Protein AF-A0A0R2K3P1-F1 (afdb_monomer)

Foldseek 3Di:
DDCPLVVVCCVVPVDDPQKDWDFDPPPHTFIWIDRPPWIWTKDADPPDNQWIWIDGPPWIKIWGADPVVRDIDIDTD

Radius of gyration: 11.85 Å; Cα contacts (8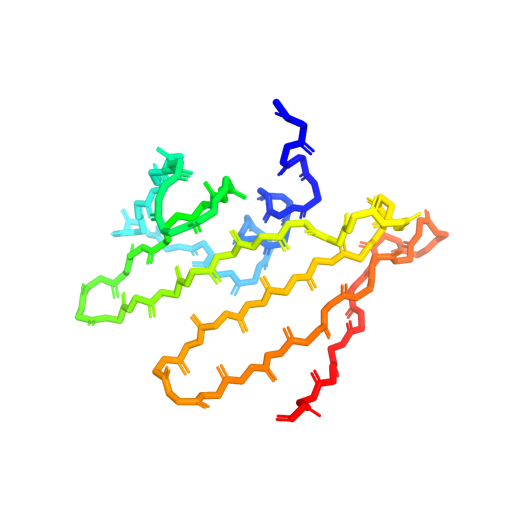 Å, |Δi|>4): 131; chains: 1; bounding box: 32×24×31 Å

Nearest PDB structures (foldseek):
  6s1c-assembly1_B  TM=3.632E-01  e=1.062E+00  Saccharomyces cerevisiae S288C
  6s1c-assembly2_F  TM=3.755E-01  e=1.405E+00  Saccharomyces cerevisiae S288C
  7rpy-assembly1_A  TM=2.856E-01  e=1.062E+00  Ruminococcus bromii L2-63
  8xl0-assembly1_F  TM=3.425E-01  e=1.965E+00  Homo sapiens
  8twa-assembly1_B  TM=3.593E-01  e=3.076E+00  Saccharomyces cerevisiae

Structure (mmCIF, N/CA/C/O backbone):
data_AF-A0A0R2K3P1-F1
#
_entry.id   AF-A0A0R2K3P1-F1
#
loop_
_atom_site.group_PDB
_atom_site.id
_atom_site.type_symbol
_atom_site.label_atom_id
_atom_site.label_alt_id
_atom_site.label_comp_id
_atom_site.label_asym_id
_atom_site.label_entity_id
_atom_site.label_seq_id
_atom_site.pdbx_PDB_ins_code
_atom_site.Cartn_x
_atom_site.Cartn_y
_atom_site.Cartn_z
_atom_site.occupancy
_atom_site.B_iso_or_equiv
_atom_site.auth_seq_id
_atom_site.auth_comp_id
_atom_site.auth_asym_id
_atom_site.auth_atom_id
_atom_site.pdbx_PDB_model_num
ATOM 1 N N . MET A 1 1 ? -0.599 -12.777 -8.401 1.00 61.47 1 MET A N 1
ATOM 2 C CA . MET A 1 1 ? 0.309 -11.622 -8.207 1.00 61.47 1 MET A CA 1
ATOM 3 C C . MET A 1 1 ? 1.137 -11.843 -6.952 1.00 61.47 1 MET A C 1
ATOM 5 O O . MET A 1 1 ? 0.641 -12.477 -6.032 1.00 61.47 1 MET A O 1
ATOM 9 N N . ASN A 1 2 ? 2.384 -11.370 -6.907 1.00 82.81 2 ASN A N 1
ATOM 10 C CA . ASN A 1 2 ? 3.249 -11.537 -5.737 1.00 82.81 2 ASN A CA 1
ATOM 11 C C . ASN A 1 2 ? 3.275 -10.253 -4.891 1.00 82.81 2 ASN A C 1
ATOM 13 O O . ASN A 1 2 ? 4.061 -9.353 -5.154 1.00 82.81 2 ASN A O 1
ATOM 17 N N . TYR A 1 3 ? 2.436 -10.178 -3.857 1.00 90.62 3 TYR A N 1
ATOM 18 C CA . TYR A 1 3 ? 2.340 -9.012 -2.964 1.00 90.62 3 TYR A CA 1
ATOM 19 C C . TYR A 1 3 ? 3.360 -9.018 -1.812 1.00 90.62 3 TYR A C 1
ATOM 21 O O . TYR A 1 3 ? 3.102 -8.469 -0.741 1.00 90.62 3 TYR A O 1
ATOM 29 N N . ARG A 1 4 ? 4.515 -9.676 -1.981 1.00 91.31 4 ARG A N 1
ATOM 30 C CA . ARG A 1 4 ? 5.491 -9.874 -0.897 1.00 91.31 4 ARG A CA 1
ATOM 31 C C . ARG A 1 4 ? 5.986 -8.563 -0.287 1.00 91.31 4 ARG A C 1
ATOM 33 O O . ARG A 1 4 ? 6.113 -8.507 0.931 1.00 91.31 4 ARG A O 1
ATOM 40 N N . ILE A 1 5 ? 6.255 -7.534 -1.091 1.00 93.75 5 ILE A N 1
ATOM 41 C CA . ILE A 1 5 ? 6.746 -6.240 -0.581 1.00 93.75 5 ILE A CA 1
ATOM 42 C C . ILE A 1 5 ? 5.677 -5.517 0.250 1.00 93.75 5 ILE A C 1
ATOM 44 O O . ILE A 1 5 ? 5.989 -5.005 1.316 1.00 93.75 5 ILE A O 1
ATOM 48 N N . ILE A 1 6 ? 4.408 -5.585 -0.170 1.00 94.38 6 ILE A N 1
ATOM 49 C CA . ILE A 1 6 ? 3.275 -4.994 0.554 1.00 94.38 6 ILE A CA 1
ATOM 50 C C . ILE A 1 6 ? 3.095 -5.716 1.892 1.00 94.38 6 ILE A C 1
ATOM 52 O O . ILE A 1 6 ? 3.007 -5.086 2.940 1.00 94.38 6 ILE A O 1
ATOM 56 N N . LYS A 1 7 ? 3.111 -7.057 1.881 1.00 93.00 7 LYS A N 1
ATOM 57 C CA . LYS A 1 7 ? 3.015 -7.862 3.109 1.00 93.00 7 LYS A CA 1
ATOM 58 C C . LYS A 1 7 ? 4.181 -7.581 4.064 1.00 93.00 7 LYS A C 1
ATOM 60 O O . LYS A 1 7 ? 3.959 -7.525 5.268 1.00 93.00 7 LYS A O 1
ATOM 65 N N . 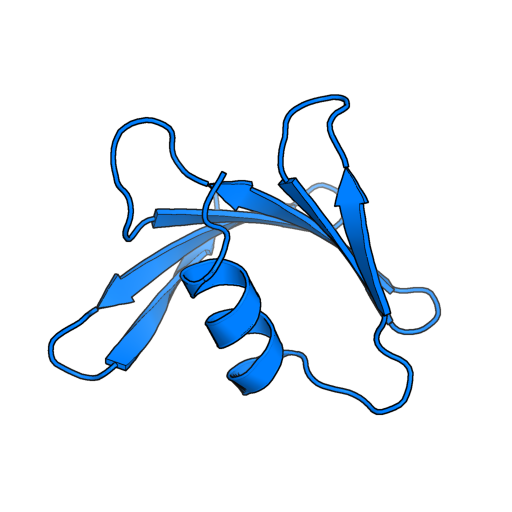LYS A 1 8 ? 5.399 -7.374 3.543 1.00 93.44 8 LYS A N 1
ATOM 66 C CA . LYS A 1 8 ? 6.559 -6.947 4.343 1.00 93.44 8 LYS A CA 1
ATOM 67 C C . LYS A 1 8 ? 6.326 -5.580 4.981 1.00 93.44 8 LYS A C 1
ATOM 69 O O . LYS A 1 8 ? 6.511 -5.472 6.184 1.00 93.44 8 LYS A O 1
ATOM 74 N N . TYR A 1 9 ? 5.905 -4.586 4.197 1.00 94.19 9 TYR A N 1
ATOM 75 C CA . TYR A 1 9 ? 5.633 -3.238 4.695 1.00 94.19 9 TYR A CA 1
ATOM 76 C C . TYR A 1 9 ? 4.597 -3.250 5.819 1.00 94.19 9 TYR A C 1
ATOM 78 O O . TYR A 1 9 ? 4.843 -2.706 6.892 1.00 94.19 9 TYR A O 1
ATOM 86 N N . ILE A 1 10 ? 3.475 -3.946 5.609 1.00 92.62 10 ILE A N 1
ATOM 87 C CA . ILE A 1 10 ? 2.418 -4.055 6.616 1.00 92.62 10 ILE A CA 1
ATOM 88 C C . ILE A 1 10 ? 2.942 -4.748 7.875 1.00 92.62 10 ILE A C 1
ATOM 90 O O . ILE A 1 10 ? 2.690 -4.272 8.977 1.00 92.62 10 ILE A O 1
ATOM 94 N N . ALA A 1 11 ? 3.708 -5.833 7.726 1.00 91.12 11 ALA A N 1
ATOM 95 C CA . ALA A 1 11 ? 4.291 -6.542 8.860 1.00 91.12 11 ALA A CA 1
ATOM 96 C C . ALA A 1 11 ? 5.266 -5.676 9.679 1.00 91.12 11 ALA A C 1
ATOM 98 O O . ALA A 1 11 ? 5.333 -5.847 10.893 1.00 91.12 11 ALA A O 1
ATOM 99 N N . SER A 1 12 ? 6.015 -4.768 9.042 1.00 90.44 12 SER A N 1
ATOM 100 C CA . SER A 1 12 ? 6.990 -3.917 9.733 1.00 90.44 12 SER A CA 1
ATOM 101 C C . SER A 1 12 ? 6.425 -2.596 10.262 1.00 90.44 12 SER A C 1
ATOM 103 O O . SER A 1 12 ? 6.927 -2.118 11.274 1.00 90.44 12 SER A O 1
ATOM 105 N N . HIS A 1 13 ? 5.396 -2.018 9.633 1.00 89.69 13 HIS A N 1
ATOM 106 C CA . HIS A 1 13 ? 4.918 -0.662 9.960 1.00 89.69 13 HIS A CA 1
ATOM 107 C C . HIS A 1 13 ? 3.493 -0.605 10.511 1.00 89.69 13 HIS A C 1
ATOM 109 O O . HIS A 1 13 ? 3.172 0.297 11.279 1.00 89.69 13 HIS A O 1
ATOM 115 N N . LEU A 1 14 ? 2.628 -1.542 10.117 1.00 89.00 14 LEU A N 1
ATOM 116 C CA . LEU A 1 14 ? 1.183 -1.457 10.364 1.00 89.00 14 LEU A CA 1
ATOM 117 C C . LEU A 1 14 ? 0.634 -2.657 11.149 1.00 89.00 14 LEU A C 1
ATOM 119 O O . LEU A 1 14 ? -0.571 -2.746 11.385 1.00 89.00 14 LEU A O 1
ATOM 123 N N . ALA A 1 15 ? 1.494 -3.600 11.538 1.00 83.69 15 ALA A N 1
ATOM 124 C CA . ALA A 1 15 ? 1.086 -4.832 12.191 1.00 83.69 15 ALA A CA 1
ATOM 125 C C . ALA A 1 15 ? 0.491 -4.558 13.575 1.00 83.69 15 ALA A C 1
ATOM 127 O O . ALA A 1 15 ? 1.183 -4.154 14.509 1.00 83.69 15 ALA A O 1
ATOM 128 N N . THR A 1 16 ? -0.799 -4.849 13.717 1.00 85.50 16 THR A N 1
ATOM 129 C CA . THR A 1 16 ? -1.506 -4.856 14.998 1.00 85.50 16 THR A CA 1
ATOM 130 C C . THR A 1 16 ? -2.230 -6.192 15.189 1.00 85.50 16 THR A C 1
ATOM 132 O O . THR A 1 16 ? -2.518 -6.881 14.207 1.00 85.50 16 THR A O 1
ATOM 135 N N . PRO A 1 17 ? -2.580 -6.579 16.431 1.00 84.56 17 PRO A N 1
ATOM 136 C CA . PRO A 1 17 ? -3.335 -7.812 16.687 1.00 84.56 17 PRO A CA 1
ATOM 137 C C . PRO A 1 17 ? -4.721 -7.850 16.025 1.00 84.56 17 PRO A C 1
ATOM 139 O O . PRO A 1 17 ? -5.286 -8.921 15.833 1.00 84.56 17 PRO A O 1
ATOM 142 N N . THR A 1 18 ? -5.276 -6.682 15.701 1.00 86.81 18 THR A N 1
ATOM 143 C CA . THR A 1 18 ? -6.603 -6.498 15.097 1.00 86.81 18 THR A CA 1
ATOM 144 C C . THR A 1 18 ? -6.548 -6.273 13.588 1.00 86.81 18 THR A C 1
ATOM 146 O O . THR A 1 18 ? -7.594 -6.120 12.956 1.00 86.81 18 THR A O 1
ATOM 149 N N . ALA A 1 19 ? -5.349 -6.229 13.003 1.00 89.88 19 ALA A N 1
ATOM 150 C CA . ALA A 1 19 ? -5.180 -6.039 11.576 1.00 89.88 19 ALA A CA 1
ATOM 151 C C . ALA A 1 19 ? -5.652 -7.268 10.788 1.00 89.88 19 ALA A C 1
ATOM 153 O O . ALA A 1 19 ? -5.356 -8.412 11.135 1.00 89.88 19 ALA A O 1
ATOM 154 N N . SER A 1 20 ? -6.336 -7.030 9.672 1.00 92.06 20 SER A N 1
ATOM 155 C CA . SER A 1 20 ? -6.719 -8.065 8.714 1.00 92.06 20 SER A CA 1
ATOM 156 C C . SER A 1 20 ? -6.301 -7.681 7.298 1.00 92.06 20 SER A C 1
ATOM 158 O O . SER A 1 20 ? -6.265 -6.506 6.930 1.00 92.06 20 SER A O 1
ATOM 160 N N . LEU A 1 21 ? -5.962 -8.703 6.513 1.00 93.44 21 LEU A N 1
ATOM 161 C CA . LEU A 1 21 ? -5.459 -8.590 5.149 1.00 93.44 21 LEU A CA 1
ATOM 162 C C . LEU A 1 21 ? -6.354 -9.401 4.224 1.00 93.44 21 LEU A C 1
ATOM 164 O O . LEU A 1 21 ? -6.485 -10.610 4.397 1.00 93.44 21 LEU A O 1
ATOM 168 N N . THR A 1 22 ? -6.943 -8.746 3.230 1.00 94.19 22 THR A N 1
ATOM 169 C CA . THR A 1 22 ? -7.775 -9.403 2.217 1.00 94.19 22 THR A CA 1
ATOM 170 C C . THR A 1 22 ? -7.226 -9.095 0.835 1.00 94.19 22 THR A C 1
ATOM 172 O O . THR A 1 22 ? -7.117 -7.933 0.458 1.00 94.19 22 THR A O 1
ATOM 175 N N . GLU A 1 23 ? -6.882 -10.119 0.058 1.00 93.75 23 GLU A N 1
ATOM 176 C CA . GLU A 1 23 ? -6.552 -9.930 -1.357 1.00 93.75 23 GLU A CA 1
ATOM 177 C C . GLU A 1 23 ? -7.848 -9.666 -2.135 1.00 93.75 23 GLU A C 1
ATOM 179 O O . GLU A 1 23 ? -8.813 -10.424 -2.027 1.00 93.75 23 GLU A O 1
ATOM 184 N N . VAL A 1 24 ? -7.889 -8.572 -2.894 1.00 93.00 24 VAL A N 1
ATOM 185 C CA . VAL A 1 24 ? -9.066 -8.146 -3.667 1.00 93.00 24 VAL A CA 1
ATOM 186 C C . VAL A 1 24 ? -8.679 -7.923 -5.121 1.00 93.00 24 VAL A C 1
ATOM 188 O O . VAL A 1 24 ? -7.544 -7.561 -5.421 1.00 93.00 24 VAL A O 1
ATOM 191 N N . THR A 1 25 ? -9.618 -8.136 -6.040 1.00 89.75 25 THR A N 1
ATOM 192 C CA . THR A 1 25 ? -9.396 -7.972 -7.488 1.00 89.75 25 THR A C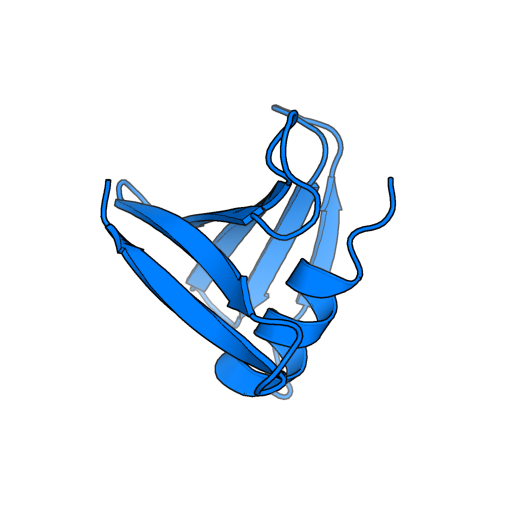A 1
ATOM 193 C C . THR A 1 25 ? -10.025 -6.703 -8.060 1.00 89.75 25 THR A C 1
ATOM 195 O O . THR A 1 25 ? -9.658 -6.286 -9.156 1.00 89.75 25 THR A O 1
ATOM 198 N N . THR A 1 26 ? -10.933 -6.061 -7.321 1.00 79.75 26 THR A N 1
ATOM 199 C CA . THR A 1 26 ? -11.698 -4.878 -7.746 1.00 79.75 26 THR A CA 1
ATOM 200 C C . THR A 1 26 ? -11.473 -3.699 -6.790 1.00 79.75 26 THR A C 1
ATOM 202 O O . THR A 1 26 ? -11.502 -3.920 -5.579 1.00 79.75 26 THR A O 1
ATOM 205 N N . PRO A 1 27 ? -11.302 -2.452 -7.280 1.00 80.50 27 PRO A N 1
ATOM 206 C CA . PRO A 1 27 ? -11.303 -2.035 -8.690 1.00 80.50 27 PRO A CA 1
ATOM 207 C C . PRO A 1 27 ? -10.032 -2.441 -9.458 1.00 80.50 27 PRO A C 1
ATOM 209 O O . PRO A 1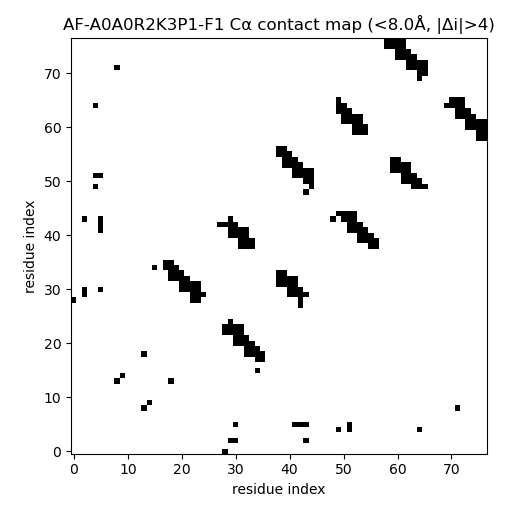 27 ? -10.028 -2.402 -10.684 1.00 80.50 27 PRO A O 1
ATOM 212 N N . LYS A 1 28 ? -8.971 -2.857 -8.756 1.00 89.75 28 LYS A N 1
ATOM 213 C CA . LYS A 1 28 ? -7.778 -3.495 -9.329 1.00 89.75 28 LYS A CA 1
ATOM 214 C C . LYS A 1 28 ? -7.169 -4.495 -8.336 1.00 89.75 28 LYS A C 1
ATOM 216 O O . LYS A 1 28 ? -7.464 -4.388 -7.146 1.00 89.75 28 LYS A O 1
ATOM 221 N N . PRO A 1 29 ? -6.320 -5.437 -8.788 1.00 93.50 29 PRO A N 1
ATOM 222 C CA . PRO A 1 29 ? -5.697 -6.420 -7.909 1.00 93.50 29 PRO A CA 1
ATOM 223 C C . PRO A 1 29 ? -4.802 -5.782 -6.842 1.00 93.50 29 PRO A C 1
ATOM 225 O O . PRO A 1 29 ? -3.840 -5.084 -7.167 1.00 93.50 29 PRO A O 1
ATOM 228 N N . GLY A 1 30 ? -5.070 -6.079 -5.575 1.00 95.00 30 GLY A N 1
ATOM 229 C CA . GLY A 1 30 ? -4.342 -5.511 -4.447 1.00 95.00 30 GLY A CA 1
ATOM 230 C C . GLY A 1 30 ? -4.667 -6.177 -3.113 1.00 95.00 30 GLY A C 1
ATOM 231 O O . GLY A 1 30 ? -5.275 -7.246 -3.058 1.00 95.00 30 GLY A O 1
ATOM 232 N N . ILE A 1 31 ? -4.254 -5.527 -2.031 1.00 95.44 31 ILE A N 1
ATOM 233 C CA . ILE A 1 31 ? -4.513 -5.929 -0.650 1.00 95.44 31 ILE A CA 1
ATOM 234 C C . ILE A 1 31 ? -5.354 -4.847 0.016 1.00 95.44 31 ILE A C 1
ATOM 236 O O . ILE A 1 31 ? -4.924 -3.705 0.138 1.00 95.44 31 ILE A O 1
ATOM 240 N N . LEU A 1 32 ? -6.536 -5.218 0.492 1.00 95.06 32 LEU A N 1
ATOM 241 C CA . LEU A 1 32 ? -7.297 -4.419 1.435 1.00 95.06 32 LEU A CA 1
ATOM 242 C C . LEU A 1 32 ? -6.810 -4.735 2.851 1.00 95.06 32 LEU A C 1
ATOM 244 O O . LEU A 1 32 ? -6.913 -5.872 3.320 1.00 95.06 32 LEU A O 1
ATOM 248 N N . PHE A 1 33 ? -6.285 -3.720 3.519 1.00 95.00 33 PHE A N 1
ATOM 249 C CA . PHE A 1 33 ? -5.907 -3.746 4.921 1.00 95.00 33 PHE A CA 1
ATOM 250 C C . PHE A 1 33 ? -7.003 -3.087 5.752 1.00 95.00 33 PHE A C 1
ATOM 252 O O . PHE A 1 33 ? -7.510 -2.024 5.387 1.00 95.00 33 PHE A O 1
ATOM 259 N N . LYS A 1 34 ? -7.353 -3.701 6.880 1.00 94.06 34 LYS A N 1
ATOM 260 C CA . LYS A 1 34 ? -8.253 -3.109 7.874 1.00 94.06 34 LYS A CA 1
ATOM 261 C C . LYS A 1 34 ? -7.664 -3.251 9.262 1.00 94.06 34 LYS A C 1
ATOM 263 O O . LYS A 1 34 ? -7.201 -4.335 9.608 1.00 94.06 34 LYS A O 1
ATOM 268 N N . ASN A 1 35 ? -7.751 -2.195 10.058 1.00 90.69 35 ASN A N 1
ATOM 269 C CA . ASN A 1 35 ? -7.336 -2.181 11.453 1.00 90.69 35 ASN A CA 1
ATOM 270 C C . ASN A 1 35 ? -8.317 -1.327 12.268 1.00 90.69 35 ASN A C 1
ATOM 272 O O . ASN A 1 35 ? -8.209 -0.101 12.294 1.00 90.69 35 ASN A O 1
ATOM 276 N N . GLY A 1 36 ? -9.291 -1.982 12.904 1.00 87.38 36 GLY A N 1
ATOM 277 C CA . GLY A 1 36 ? -10.424 -1.287 13.519 1.00 87.38 36 GLY A CA 1
ATOM 278 C C . GLY A 1 36 ? -11.250 -0.553 12.460 1.00 87.38 36 GLY A C 1
ATOM 279 O O . GLY A 1 36 ? -11.624 -1.155 11.452 1.00 87.38 36 GLY A O 1
ATOM 280 N N . ASP A 1 37 ? -11.480 0.741 12.677 1.00 86.12 37 ASP A N 1
ATOM 281 C CA . ASP A 1 37 ? -12.216 1.613 11.752 1.00 86.12 37 ASP A CA 1
ATOM 282 C C . ASP A 1 37 ? -11.356 2.116 10.579 1.00 86.12 37 ASP A C 1
ATOM 284 O O . ASP A 1 37 ? -11.885 2.608 9.583 1.00 86.12 37 ASP A O 1
ATOM 288 N N . ASN A 1 38 ? -10.031 1.953 10.659 1.00 88.94 38 ASN A N 1
ATOM 289 C CA . ASN A 1 38 ? -9.115 2.386 9.610 1.00 88.94 38 ASN A CA 1
ATOM 290 C C . ASN A 1 38 ? -9.018 1.331 8.507 1.00 88.94 38 ASN A C 1
ATOM 292 O O . ASN A 1 38 ? -8.862 0.133 8.776 1.00 88.94 38 ASN A O 1
ATOM 296 N N . SER A 1 39 ? -9.033 1.779 7.252 1.00 93.06 39 SER A N 1
ATOM 297 C CA . SER A 1 39 ? -8.792 0.912 6.101 1.00 93.06 39 SER A CA 1
ATOM 298 C C . SER A 1 39 ? -7.860 1.562 5.091 1.00 93.06 39 SER A C 1
ATOM 300 O O . SER A 1 39 ? -7.946 2.761 4.844 1.00 93.06 39 SER A O 1
ATOM 302 N N . SER A 1 40 ? -6.989 0.753 4.498 1.00 94.88 40 SER A N 1
ATOM 303 C CA . SER A 1 40 ? -6.089 1.177 3.428 1.00 94.88 40 SER A CA 1
ATOM 304 C C . SER A 1 40 ? -6.112 0.145 2.309 1.00 94.88 40 SER A C 1
ATOM 306 O O . SER A 1 40 ? -6.196 -1.062 2.552 1.00 94.88 40 SER A O 1
ATOM 308 N N . PHE A 1 41 ? -6.038 0.606 1.066 1.00 95.81 41 PHE A N 1
ATOM 309 C CA . PHE A 1 41 ? -5.948 -0.255 -0.105 1.00 95.81 41 PHE A CA 1
ATOM 310 C C . PHE A 1 41 ? -4.560 -0.166 -0.731 1.00 95.81 41 PHE A C 1
ATOM 312 O O . PHE A 1 41 ? -4.141 0.895 -1.183 1.00 95.81 41 PHE A O 1
ATOM 319 N N . PHE A 1 42 ? -3.877 -1.302 -0.813 1.00 96.00 42 PHE A N 1
ATOM 320 C CA . PHE A 1 42 ? -2.534 -1.411 -1.356 1.00 96.00 42 PHE A CA 1
ATOM 321 C C . PHE A 1 42 ? -2.534 -2.079 -2.727 1.00 96.00 42 PHE A C 1
ATOM 323 O O . PHE A 1 42 ? -3.189 -3.104 -2.919 1.00 96.00 42 PHE A O 1
ATOM 330 N N . TYR A 1 43 ? -1.751 -1.574 -3.675 1.00 95.56 43 TYR A N 1
ATOM 331 C CA . TYR A 1 43 ? -1.578 -2.208 -4.987 1.00 95.56 43 TYR A CA 1
ATOM 332 C C . TYR A 1 43 ? -0.163 -1.999 -5.527 1.00 95.56 43 TYR A C 1
ATOM 334 O O . TYR A 1 43 ? 0.477 -0.996 -5.235 1.00 95.56 43 TYR A O 1
ATOM 342 N N . LEU A 1 44 ? 0.333 -2.957 -6.310 1.00 95.31 44 LEU A N 1
ATOM 343 C CA . LEU A 1 44 ? 1.671 -2.883 -6.906 1.00 95.31 44 LEU A CA 1
ATOM 344 C C . LEU A 1 44 ? 1.702 -1.878 -8.058 1.00 95.31 44 LEU A C 1
ATOM 346 O O . LEU A 1 44 ? 0.702 -1.723 -8.769 1.00 95.31 44 LEU A O 1
ATOM 350 N N . ASP A 1 45 ? 2.860 -1.257 -8.272 1.00 94.31 45 ASP A N 1
ATOM 351 C CA . ASP A 1 45 ? 3.135 -0.610 -9.548 1.00 94.31 45 ASP A CA 1
ATOM 352 C C . ASP A 1 45 ? 3.192 -1.656 -10.677 1.00 94.31 45 ASP A C 1
ATOM 354 O O . ASP A 1 45 ? 3.561 -2.816 -10.469 1.00 94.31 45 ASP A O 1
ATOM 358 N N . ALA A 1 46 ? 2.763 -1.267 -11.878 1.00 90.69 46 ALA A N 1
ATOM 359 C CA . ALA A 1 46 ? 2.723 -2.173 -13.026 1.00 90.69 46 ALA A CA 1
ATOM 360 C C . ALA A 1 46 ? 4.102 -2.375 -13.677 1.00 90.69 46 ALA A C 1
ATOM 362 O O . ALA A 1 46 ? 4.304 -3.370 -14.375 1.00 90.69 46 ALA A O 1
ATOM 363 N N . ASN A 1 47 ? 5.029 -1.441 -13.459 1.00 92.38 47 ASN A N 1
ATOM 364 C CA . ASN A 1 47 ? 6.325 -1.361 -14.123 1.00 92.38 47 ASN A CA 1
ATOM 365 C C . ASN A 1 47 ? 7.493 -1.641 -13.166 1.00 92.38 47 ASN A C 1
ATOM 367 O O . ASN A 1 47 ? 8.530 -2.121 -13.620 1.00 92.38 47 ASN A O 1
ATOM 371 N N . ASP A 1 48 ? 7.330 -1.387 -11.864 1.00 92.44 48 ASP A N 1
ATOM 372 C CA . ASP A 1 48 ? 8.374 -1.583 -10.855 1.00 92.44 48 ASP A CA 1
ATOM 373 C C . ASP A 1 48 ? 7.916 -2.486 -9.694 1.00 92.44 48 ASP A C 1
ATOM 375 O O . ASP A 1 48 ? 7.038 -2.152 -8.902 1.00 92.44 48 ASP A O 1
ATOM 379 N N . GLN A 1 49 ? 8.567 -3.645 -9.552 1.00 89.00 49 GLN A N 1
ATOM 380 C CA . GLN A 1 49 ? 8.276 -4.619 -8.492 1.00 89.00 49 GLN A CA 1
ATOM 381 C C . GLN A 1 49 ? 8.765 -4.199 -7.102 1.00 89.00 49 GLN A C 1
ATOM 383 O O . GLN A 1 49 ? 8.490 -4.911 -6.137 1.00 89.00 49 GLN A O 1
ATOM 388 N N . ASN A 1 50 ? 9.504 -3.098 -6.985 1.00 93.38 50 ASN A N 1
ATOM 389 C CA . ASN A 1 50 ? 9.886 -2.504 -5.709 1.00 93.38 50 ASN A CA 1
ATOM 390 C C . ASN A 1 50 ? 8.947 -1.368 -5.299 1.00 93.38 50 ASN A C 1
ATOM 392 O O . ASN A 1 50 ? 9.037 -0.901 -4.165 1.00 93.38 50 ASN A O 1
ATOM 396 N N . VAL A 1 51 ? 8.033 -0.949 -6.178 1.00 95.50 51 VAL A N 1
ATOM 397 C CA . VAL A 1 51 ? 7.092 0.136 -5.912 1.00 95.50 51 VAL A CA 1
ATOM 398 C C . VAL A 1 51 ? 5.690 -0.416 -5.674 1.00 95.50 51 VAL A C 1
ATOM 400 O O . VAL A 1 51 ? 5.192 -1.305 -6.370 1.00 95.50 51 VAL A O 1
ATOM 403 N N . PHE A 1 52 ? 5.025 0.125 -4.664 1.00 96.50 52 PHE A N 1
ATOM 404 C CA . PHE A 1 52 ? 3.602 -0.082 -4.444 1.00 96.50 52 PHE A CA 1
ATOM 405 C C . PHE A 1 52 ? 2.961 1.200 -3.936 1.00 96.50 52 PHE A C 1
ATOM 407 O O . PHE A 1 52 ? 3.634 2.131 -3.503 1.00 96.50 52 PHE A O 1
ATOM 414 N N . PHE A 1 53 ? 1.642 1.233 -3.984 1.00 96.69 53 PHE A N 1
ATOM 415 C CA . PHE A 1 53 ? 0.854 2.374 -3.570 1.00 96.69 53 PHE A CA 1
ATOM 416 C C . PHE A 1 53 ? -0.065 1.987 -2.428 1.00 96.69 53 PHE A C 1
ATOM 418 O O . PHE A 1 53 ? -0.596 0.875 -2.422 1.00 96.69 53 PHE A O 1
ATOM 425 N N . GLU A 1 54 ? -0.284 2.923 -1.518 1.00 96.25 54 GLU A N 1
ATOM 426 C CA . GLU A 1 54 ? -1.296 2.870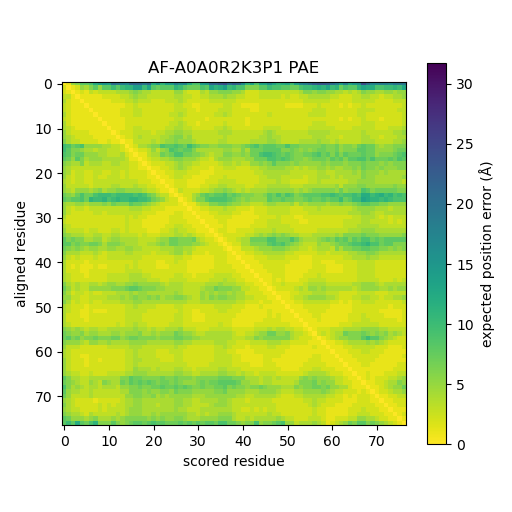 -0.474 1.00 96.25 54 GLU A CA 1
ATOM 427 C C . GLU A 1 54 ? -2.316 3.974 -0.728 1.00 96.25 54 GLU A C 1
ATOM 429 O O . GLU A 1 54 ? -1.971 5.149 -0.812 1.00 96.25 54 GLU A O 1
ATOM 434 N N . LYS A 1 55 ? -3.587 3.602 -0.835 1.00 95.62 55 LYS A N 1
ATOM 435 C CA . LYS A 1 55 ? -4.695 4.544 -0.792 1.00 95.62 55 LYS A CA 1
ATOM 436 C C . LYS A 1 55 ? -5.342 4.477 0.583 1.00 95.62 55 LYS A C 1
ATOM 438 O O . LYS A 1 55 ? -5.903 3.438 0.935 1.00 95.62 55 LYS A O 1
ATOM 443 N N . HIS A 1 56 ? -5.293 5.583 1.308 1.00 92.38 56 HIS A N 1
ATOM 444 C CA . HIS A 1 56 ? -5.939 5.752 2.602 1.00 92.38 56 HIS A CA 1
ATOM 445 C C . HIS A 1 56 ? -6.844 6.980 2.516 1.00 92.38 56 HIS A C 1
ATOM 447 O O . HIS A 1 56 ? -6.367 8.086 2.273 1.00 92.38 56 HIS A O 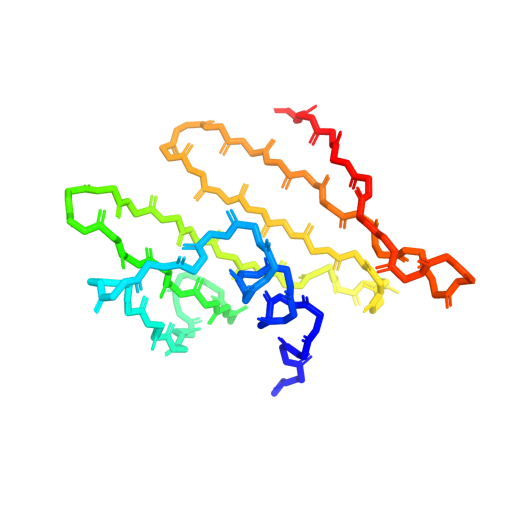1
ATOM 453 N N . ASP A 1 57 ? -8.155 6.768 2.625 1.00 89.31 57 ASP A N 1
ATOM 454 C CA . ASP A 1 57 ? -9.176 7.783 2.349 1.00 89.31 57 ASP A CA 1
ATOM 455 C C . ASP A 1 57 ? -8.984 8.464 0.973 1.00 89.31 57 ASP A C 1
ATOM 457 O O . ASP A 1 57 ? -9.075 7.813 -0.079 1.00 89.31 57 ASP A O 1
ATOM 461 N N . GLU A 1 58 ? -8.729 9.774 0.970 1.00 90.38 58 GLU A N 1
ATOM 462 C CA . GLU A 1 58 ? -8.474 10.586 -0.226 1.00 90.38 58 GLU A CA 1
ATOM 463 C C . GLU A 1 58 ? -6.980 10.739 -0.543 1.00 90.38 58 GLU A C 1
ATOM 465 O O . GLU A 1 58 ? -6.629 11.296 -1.582 1.00 90.38 58 GLU A O 1
ATOM 470 N N . LEU A 1 59 ? -6.101 10.218 0.316 1.00 94.31 59 LEU A N 1
ATOM 471 C CA . LEU A 1 59 ? -4.655 10.322 0.168 1.00 94.31 59 LEU A CA 1
ATOM 472 C C . LEU A 1 59 ? -4.095 9.109 -0.574 1.00 94.31 59 LEU A C 1
ATOM 474 O O . LEU A 1 59 ? -4.509 7.961 -0.370 1.00 94.31 59 LEU A O 1
ATOM 478 N N . LEU A 1 60 ? -3.126 9.383 -1.444 1.00 95.88 60 LEU A N 1
ATOM 479 C CA . LEU A 1 60 ? -2.363 8.377 -2.160 1.00 95.88 60 LEU A CA 1
ATOM 480 C C . LEU A 1 60 ? -0.895 8.491 -1.761 1.00 95.88 60 LEU A C 1
ATOM 482 O O . LEU A 1 60 ? -0.274 9.539 -1.912 1.00 95.88 60 LEU A O 1
ATOM 486 N N . TYR A 1 61 ? -0.335 7.387 -1.293 1.00 96.94 61 TYR A N 1
ATOM 487 C CA . TYR A 1 61 ? 1.076 7.264 -0.974 1.00 96.94 61 TYR A CA 1
ATOM 488 C C . TYR A 1 61 ? 1.731 6.304 -1.953 1.00 96.94 61 TYR A C 1
ATOM 490 O O . TYR A 1 61 ? 1.154 5.280 -2.324 1.00 96.94 61 TYR A O 1
ATOM 498 N N . GLN A 1 62 ? 2.949 6.628 -2.366 1.00 97.44 62 GLN A N 1
ATOM 499 C CA . GLN A 1 62 ? 3.825 5.728 -3.096 1.00 97.44 62 GLN A CA 1
ATOM 500 C C . GLN A 1 62 ? 4.957 5.298 -2.173 1.00 97.44 62 GLN A C 1
ATOM 502 O O . GLN A 1 62 ? 5.648 6.133 -1.588 1.00 97.44 62 GLN A O 1
ATOM 507 N N . HIS A 1 63 ? 5.174 3.993 -2.096 1.00 97.00 63 HIS A N 1
ATOM 508 C CA . HIS A 1 63 ? 6.237 3.384 -1.320 1.00 97.00 63 HIS A CA 1
ATOM 509 C C . HIS A 1 63 ? 7.232 2.716 -2.258 1.00 97.00 63 HIS A C 1
ATOM 511 O O . HIS A 1 63 ? 6.840 1.955 -3.143 1.00 97.00 63 HIS A O 1
ATOM 517 N N . THR A 1 64 ? 8.517 2.964 -2.031 1.00 96.62 64 THR A N 1
ATOM 518 C CA . THR A 1 64 ? 9.607 2.330 -2.776 1.00 96.62 64 THR A CA 1
ATOM 519 C C . THR A 1 64 ? 10.452 1.517 -1.814 1.00 96.62 64 THR A C 1
ATOM 521 O O . THR A 1 64 ? 10.995 2.058 -0.850 1.00 96.62 64 THR A O 1
ATOM 524 N N . TYR A 1 65 ? 10.548 0.217 -2.074 1.00 95.69 65 TYR A N 1
ATOM 525 C CA . TYR A 1 65 ? 11.392 -0.700 -1.326 1.00 95.69 65 TYR A CA 1
ATOM 526 C C . TYR A 1 65 ? 12.839 -0.611 -1.809 1.00 95.69 65 TYR A C 1
ATOM 528 O O . TYR A 1 65 ? 13.125 -0.856 -2.980 1.00 95.69 65 TYR A O 1
ATOM 536 N N . ASP A 1 66 ? 13.759 -0.328 -0.897 1.00 93.06 66 ASP A N 1
ATOM 537 C CA . ASP A 1 66 ? 15.189 -0.397 -1.158 1.00 93.06 66 ASP A CA 1
ATOM 538 C C . ASP A 1 66 ? 15.723 -1.761 -0.693 1.00 93.06 66 ASP A C 1
ATOM 540 O O . ASP A 1 66 ? 15.751 -2.108 0.490 1.00 93.06 66 ASP A O 1
ATOM 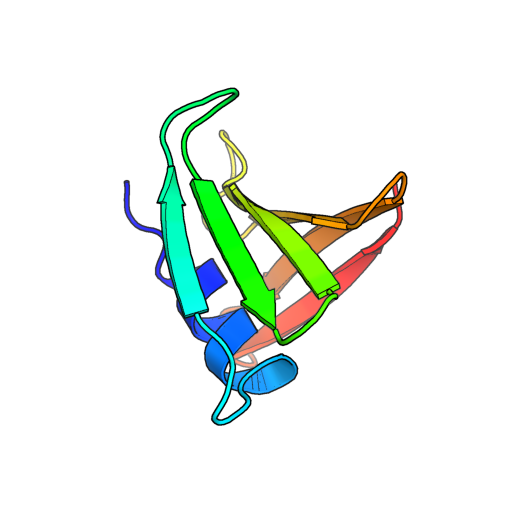544 N N . SER A 1 67 ? 16.141 -2.586 -1.654 1.00 88.19 67 SER A N 1
ATOM 545 C CA . SER A 1 67 ? 16.647 -3.930 -1.366 1.00 88.19 67 SER A CA 1
ATOM 546 C C . SER A 1 67 ? 18.001 -3.948 -0.650 1.00 88.19 67 SER A C 1
ATOM 548 O O . SER A 1 67 ? 18.360 -4.994 -0.113 1.00 88.19 67 SER A O 1
ATOM 550 N N . SER A 1 68 ? 18.754 -2.842 -0.670 1.00 90.75 68 SER A N 1
ATOM 551 C CA . SER A 1 68 ? 20.107 -2.759 -0.107 1.00 90.75 68 SER A CA 1
ATOM 552 C C . SER A 1 68 ? 20.105 -2.557 1.409 1.00 90.75 68 SER A C 1
ATOM 554 O O . SER A 1 68 ? 20.897 -3.180 2.113 1.00 90.75 68 SER A O 1
ATOM 556 N N . ASN A 1 69 ? 19.181 -1.741 1.918 1.00 91.69 69 ASN A N 1
ATOM 557 C CA . ASN A 1 69 ? 18.988 -1.485 3.350 1.00 91.69 69 ASN A CA 1
ATOM 558 C C . ASN A 1 69 ? 17.726 -2.164 3.915 1.00 91.69 69 ASN A C 1
ATOM 560 O O . ASN A 1 69 ? 17.505 -2.124 5.122 1.00 91.69 69 ASN A O 1
ATOM 564 N N . HIS A 1 70 ? 16.938 -2.829 3.063 1.00 87.25 70 HIS A N 1
ATOM 565 C CA . HIS A 1 70 ? 15.671 -3.473 3.405 1.00 87.25 70 HIS A CA 1
ATOM 566 C C . HIS A 1 70 ? 14.612 -2.520 3.981 1.00 87.25 70 HIS A C 1
ATOM 568 O O . HIS A 1 70 ? 13.749 -2.970 4.741 1.00 87.25 70 HIS A O 1
ATOM 574 N N . ASP A 1 71 ? 14.641 -1.252 3.577 1.00 92.81 71 ASP A N 1
ATOM 575 C CA . ASP A 1 71 ? 13.756 -0.202 4.076 1.00 92.81 71 ASP A CA 1
ATOM 576 C C . ASP A 1 71 ? 12.777 0.307 3.002 1.00 92.81 71 ASP A C 1
ATOM 578 O O . ASP A 1 71 ? 12.856 -0.059 1.824 1.00 92.81 71 ASP A O 1
ATOM 582 N N . PHE A 1 72 ? 11.817 1.134 3.415 1.00 94.38 72 PHE A N 1
ATOM 583 C CA . PHE A 1 72 ? 10.809 1.735 2.550 1.00 94.38 72 PHE A CA 1
ATOM 584 C C . PHE A 1 72 ? 10.878 3.258 2.612 1.00 94.38 72 PHE A C 1
ATOM 586 O O . PHE A 1 72 ? 10.772 3.865 3.673 1.00 94.38 72 PHE A O 1
ATOM 593 N N . THR A 1 73 ? 10.953 3.892 1.446 1.00 95.12 73 THR A N 1
ATOM 594 C CA . THR A 1 73 ? 10.743 5.340 1.324 1.00 95.12 73 THR A CA 1
ATOM 595 C C . THR A 1 73 ? 9.303 5.607 0.913 1.00 95.12 73 THR A C 1
ATOM 597 O O . THR A 1 73 ? 8.749 4.866 0.103 1.00 95.12 73 THR A O 1
ATOM 600 N N . THR A 1 74 ? 8.682 6.639 1.486 1.00 96.00 74 THR A N 1
ATOM 601 C CA . THR A 1 74 ? 7.273 6.978 1.236 1.00 96.00 74 THR A CA 1
ATOM 602 C C . THR A 1 74 ? 7.155 8.424 0.777 1.00 96.00 74 THR A C 1
ATOM 604 O O . THR A 1 74 ? 7.743 9.314 1.389 1.00 96.00 74 THR A O 1
ATOM 607 N N . VAL A 1 75 ? 6.376 8.657 -0.278 1.00 95.88 75 VAL A N 1
ATO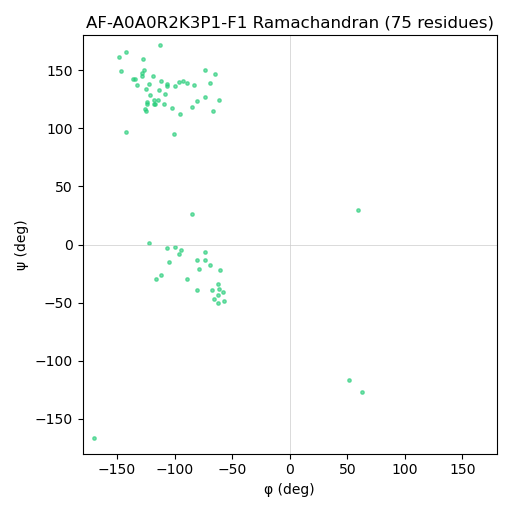M 608 C CA . VAL A 1 75 ? 6.007 9.995 -0.757 1.00 95.88 75 VAL A CA 1
ATOM 609 C C . VAL A 1 75 ? 4.494 10.091 -0.924 1.00 95.88 75 VAL A C 1
ATOM 611 O O . VAL A 1 75 ? 3.849 9.110 -1.292 1.00 95.88 75 VAL A O 1
ATOM 614 N N . THR A 1 76 ? 3.929 11.265 -0.654 1.00 94.56 76 THR A N 1
ATOM 615 C CA . THR A 1 76 ? 2.509 11.564 -0.900 1.00 94.56 76 THR A CA 1
ATOM 616 C C . THR A 1 76 ? 2.337 12.112 -2.317 1.00 94.56 76 THR A C 1
ATOM 618 O O . THR A 1 76 ? 3.170 12.909 -2.759 1.00 94.56 76 THR A O 1
ATOM 621 N N . L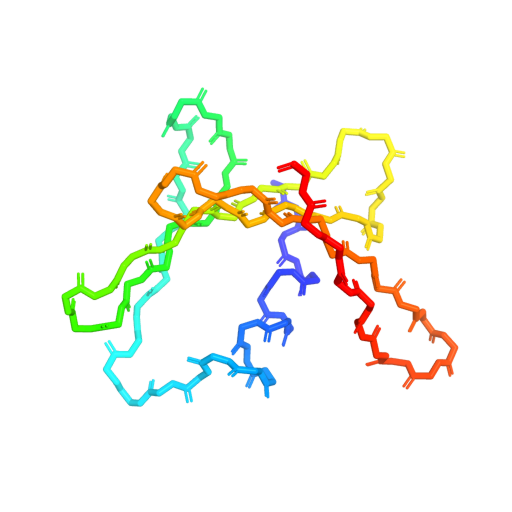EU A 1 77 ? 1.275 11.690 -3.008 1.00 89.81 77 LEU A N 1
ATOM 622 C CA . LEU A 1 77 ? 0.911 12.104 -4.368 1.00 89.81 77 LEU A CA 1
ATOM 623 C C . LEU A 1 77 ? -0.333 12.996 -4.396 1.00 89.81 77 LEU A C 1
ATOM 625 O O . LEU A 1 77 ? -1.225 12.792 -3.542 1.00 89.81 77 LEU A O 1
#

Mean predicted aligned error: 3.56 Å

Sequence (77 aa):
MNYRIIKKYIASHLATPTASLTEVTTPKPGILFKNGDNSSFFYLDANDQNVFFEKHDELLYQHTYDSSNHDFTTVTL

Secondary structure (DSSP, 8-state):
---HHHHHHIIIII--TTEEEEEE-SSSSEEEEEETTEEEEEEE-SS-TTEEEEEETTEEEEEEEETTTTEEEEEE-

Organism: NCBI:txid319653

Solvent-accessible surface area (backbone atoms only — not comparable to full-atom values): 4572 Å² total; per-residue (Å²): 135,88,60,59,66,60,54,49,50,40,63,74,76,63,66,48,99,67,49,46,80,40,82,40,65,73,100,52,66,31,37,41,36,36,46,81,93,48,56,37,42,32,33,68,46,94,86,40,94,48,32,33,33,41,37,43,89,95,46,39,35,41,35,40,53,40,83,90,81,72,46,74,50,78,48,81,107

pLDDT: mean 91.75, std 5.19, range [61.47, 97.44]